Protein AF-A0A0K1EAF1-F1 (afdb_monomer)

Sequence (138 aa):
MVQLPGRILRGALLLLALSSTACNRSTPAGDDMDTARNWALQVSVRAEVVAELIFEENKLARVEYKSQDPALRDGFQTRLDSVMEEARREGLAIKFHLPDGNGEHGGLYGAQPRPGEPFFTQAMREHLGDGTFSIRVK

Foldseek 3Di:
DDDDDDDDDDDDDPDDPPPPPPPPPVPVPPPDQQPDQKWWKFKDFPPRTQWIFIGGLQAGPDIGGDDPDPVSNVVLVVQLVVVLVCLAPPAQWDWAQDQDPVRDRPIPGDDRHHRNDGCSVVSCQVRSDDPRMHMDID

Radius of gyration: 25.83 Å; Cα contacts (8 Å, |Δi|>4): 193; chains: 1; bounding box: 49×82×53 Å

Secondary structure (DSSP, 8-state):
-----------------------------S-STTT-SEEEEEEEETTEEEEEEEEETTEEEEEEE----HHHHHHHHHHHHHHHHHHHHT---EEEEEEPTTSSEEEEEEE-PPTTSTTHHHHHHHHH-SSSSEEEE-

Mean predicted aligned error: 14.3 Å

pLDDT: mean 74.72, std 22.01, range [34.34, 97.0]

Structure (mmCIF, N/CA/C/O backbone):
data_AF-A0A0K1EAF1-F1
#
_entry.id   AF-A0A0K1EAF1-F1
#
loop_
_atom_site.group_PDB
_atom_site.id
_atom_site.type_symbol
_atom_site.label_atom_id
_atom_site.label_alt_id
_atom_site.label_comp_id
_atom_site.label_asym_id
_atom_site.label_entity_id
_atom_site.label_seq_id
_atom_site.pdbx_PDB_ins_code
_atom_site.Cartn_x
_atom_site.Cartn_y
_atom_site.Cartn_z
_atom_site.occupancy
_atom_site.B_iso_or_equiv
_atom_site.auth_seq_id
_atom_site.auth_comp_id
_atom_site.auth_asym_id
_atom_site.auth_atom_id
_atom_site.pdbx_PDB_model_num
ATOM 1 N N . MET A 1 1 ? 24.578 -71.126 40.786 1.00 48.38 1 MET A N 1
ATOM 2 C CA . MET A 1 1 ? 26.001 -70.852 40.469 1.00 48.38 1 MET A CA 1
ATOM 3 C C . MET A 1 1 ? 26.303 -71.450 39.105 1.00 48.38 1 MET A C 1
ATOM 5 O O . MET A 1 1 ? 25.560 -72.339 38.721 1.00 48.38 1 MET A O 1
ATOM 9 N N . VAL A 1 2 ? 27.377 -70.997 38.445 1.00 36.94 2 VAL A N 1
ATOM 10 C CA . VAL A 1 2 ? 27.838 -71.329 37.073 1.00 36.94 2 VAL A CA 1
ATOM 11 C C . VAL A 1 2 ? 27.378 -70.260 36.054 1.00 36.94 2 VAL A C 1
ATOM 13 O O . VAL A 1 2 ? 26.237 -70.281 35.620 1.00 36.94 2 VAL A O 1
ATOM 16 N N . GLN A 1 3 ? 28.083 -69.134 35.861 1.00 37.56 3 GLN A N 1
ATOM 17 C CA . GLN A 1 3 ? 29.446 -68.911 35.326 1.00 37.56 3 GLN A CA 1
ATOM 18 C C . GLN A 1 3 ? 29.413 -68.698 33.798 1.00 37.56 3 GLN A C 1
ATOM 20 O O . GLN A 1 3 ? 29.300 -69.636 33.018 1.00 37.56 3 GLN A O 1
ATOM 25 N N . LEU A 1 4 ? 29.503 -67.421 33.402 1.00 49.09 4 LEU A N 1
ATOM 26 C CA . LEU A 1 4 ? 29.872 -66.968 32.055 1.00 49.09 4 LEU A CA 1
ATOM 27 C C . LEU A 1 4 ? 31.308 -67.417 31.741 1.00 49.09 4 LEU A C 1
ATOM 29 O O . LEU A 1 4 ? 32.157 -67.424 32.637 1.00 49.09 4 LEU A O 1
ATOM 33 N N . PRO A 1 5 ? 31.612 -67.694 30.465 1.00 52.34 5 PRO A N 1
ATOM 34 C CA . PRO A 1 5 ? 32.607 -66.845 29.816 1.00 52.34 5 PRO A CA 1
ATOM 35 C C . PRO A 1 5 ? 32.279 -66.544 28.349 1.00 52.34 5 PRO A C 1
ATOM 37 O O . PRO A 1 5 ? 31.766 -67.371 27.600 1.00 52.34 5 PRO A O 1
ATOM 40 N N . GLY A 1 6 ? 32.607 -65.318 27.946 1.00 44.53 6 GLY A N 1
ATOM 41 C CA . GLY A 1 6 ? 32.427 -64.838 26.585 1.00 44.53 6 GLY A CA 1
ATOM 42 C C . GLY A 1 6 ? 33.450 -65.372 25.586 1.00 44.53 6 GLY A C 1
ATOM 43 O O . GLY A 1 6 ? 34.479 -65.934 25.954 1.00 44.53 6 GLY A O 1
ATOM 44 N N . ARG A 1 7 ? 33.177 -65.090 24.307 1.00 42.75 7 ARG A N 1
ATOM 45 C CA . ARG A 1 7 ? 34.171 -64.718 23.290 1.00 42.75 7 ARG A CA 1
ATOM 46 C C . ARG A 1 7 ? 33.483 -64.246 22.002 1.00 42.75 7 ARG A C 1
ATOM 48 O O . ARG A 1 7 ? 32.899 -65.026 21.269 1.00 42.75 7 ARG A O 1
ATOM 55 N N . ILE A 1 8 ? 33.562 -62.933 21.792 1.00 53.00 8 ILE A N 1
ATOM 56 C CA . ILE A 1 8 ? 33.980 -62.228 20.570 1.00 53.00 8 ILE A CA 1
ATOM 57 C C . ILE A 1 8 ? 33.728 -62.966 19.239 1.00 53.00 8 ILE A C 1
ATOM 59 O O . ILE A 1 8 ? 34.497 -63.856 18.882 1.00 53.00 8 ILE A O 1
ATOM 63 N N . LEU A 1 9 ? 32.812 -62.445 18.412 1.00 43.09 9 LEU A N 1
ATOM 64 C CA . LEU A 1 9 ? 33.039 -62.413 16.967 1.00 43.09 9 LEU A CA 1
ATOM 65 C C . LEU A 1 9 ? 32.482 -61.134 16.324 1.00 43.09 9 LEU A C 1
ATOM 67 O O . LEU A 1 9 ? 31.317 -60.776 16.451 1.00 43.09 9 LEU A O 1
ATOM 71 N N . ARG A 1 10 ? 33.420 -60.465 15.657 1.00 46.03 10 ARG A N 1
ATOM 72 C CA . ARG A 1 10 ? 33.337 -59.340 14.729 1.00 46.03 10 ARG A CA 1
ATOM 73 C C . ARG A 1 10 ? 32.071 -59.315 13.866 1.00 46.03 10 ARG A C 1
ATOM 75 O O . ARG A 1 10 ? 31.781 -60.271 13.159 1.00 46.03 10 ARG A O 1
ATOM 82 N N . GLY A 1 11 ? 31.456 -58.141 13.795 1.00 43.09 11 GLY A N 1
ATOM 83 C CA . GLY A 1 11 ? 30.541 -57.755 12.729 1.00 43.09 11 GLY A CA 1
ATOM 84 C C . GLY A 1 11 ? 30.550 -56.240 12.621 1.00 43.09 11 GLY A C 1
ATOM 85 O O . GLY A 1 11 ? 29.789 -55.564 13.301 1.00 43.09 11 GLY A O 1
ATOM 86 N N . ALA A 1 12 ? 31.484 -55.707 11.836 1.00 51.44 12 ALA A N 1
ATOM 87 C CA . ALA A 1 12 ? 31.503 -54.298 11.486 1.00 51.44 12 ALA A CA 1
ATOM 88 C C . ALA A 1 12 ? 30.286 -54.016 10.596 1.00 51.44 12 ALA A C 1
ATOM 90 O O . ALA A 1 12 ? 30.278 -54.405 9.430 1.00 51.44 12 ALA A O 1
ATOM 91 N N . LEU A 1 13 ? 29.260 -53.368 11.148 1.00 44.50 13 LEU A N 1
ATOM 92 C CA . LEU A 1 13 ? 28.199 -52.764 10.351 1.00 44.50 13 LEU A CA 1
ATOM 93 C C . LEU A 1 13 ? 28.510 -51.272 10.217 1.00 44.50 13 LEU A C 1
ATOM 95 O O . LEU A 1 13 ? 28.340 -50.493 11.154 1.00 44.50 13 LEU A O 1
ATOM 99 N N . LEU A 1 14 ? 29.013 -50.902 9.040 1.00 48.03 14 LEU A N 1
ATOM 100 C CA . LEU A 1 14 ? 29.027 -49.533 8.538 1.00 48.03 14 LEU A CA 1
ATOM 101 C C . LEU A 1 14 ? 27.576 -49.040 8.461 1.00 48.03 14 LEU A C 1
ATOM 103 O O . LEU A 1 14 ? 26.863 -49.336 7.504 1.00 48.03 14 LEU A O 1
ATOM 107 N N . LEU A 1 15 ? 27.128 -48.307 9.478 1.00 47.09 15 LEU A N 1
ATOM 108 C CA . LEU A 1 15 ? 25.909 -47.515 9.380 1.00 47.09 15 LEU A CA 1
ATOM 109 C C . LEU A 1 15 ? 26.241 -46.256 8.586 1.00 47.09 15 LEU A C 1
ATOM 111 O O . LEU A 1 15 ? 27.028 -45.414 9.018 1.00 47.09 15 LEU A O 1
ATOM 115 N N . LEU A 1 16 ? 25.667 -46.209 7.384 1.00 46.66 16 LEU A N 1
ATOM 116 C CA . LEU A 1 16 ? 25.693 -45.079 6.475 1.00 46.66 16 LEU A CA 1
ATOM 117 C C . LEU A 1 16 ? 25.432 -43.780 7.240 1.00 46.66 16 LEU A C 1
ATOM 119 O O . LEU A 1 16 ? 24.419 -43.641 7.927 1.00 46.66 16 LEU A O 1
ATOM 123 N N . ALA A 1 17 ? 26.334 -42.818 7.056 1.00 44.84 17 ALA A N 1
ATOM 124 C CA . ALA A 1 17 ? 26.054 -41.425 7.328 1.00 44.84 17 ALA A CA 1
ATOM 125 C C . ALA A 1 17 ? 24.838 -41.022 6.482 1.00 44.84 17 ALA A C 1
ATOM 127 O O . ALA A 1 17 ? 24.938 -40.816 5.272 1.00 44.84 17 ALA A O 1
ATOM 128 N N . LEU A 1 18 ? 23.675 -40.947 7.127 1.00 43.59 18 LEU A N 1
ATOM 129 C CA . LEU A 1 18 ? 22.559 -40.148 6.651 1.00 43.59 18 LEU A CA 1
ATOM 130 C C . LEU A 1 18 ? 23.045 -38.702 6.673 1.00 43.59 18 LEU A C 1
ATOM 132 O O . LEU A 1 18 ? 22.961 -38.010 7.686 1.00 43.59 18 LEU A O 1
ATOM 136 N N . SER A 1 19 ? 23.602 -38.266 5.547 1.00 42.75 19 SER A N 1
ATOM 137 C CA . SER A 1 19 ? 23.745 -36.860 5.203 1.00 42.75 19 SER A CA 1
ATOM 138 C C . SER A 1 19 ? 22.337 -36.297 5.059 1.00 42.75 19 SER A C 1
ATOM 140 O O . SER A 1 19 ? 21.828 -36.113 3.956 1.00 42.75 19 SER A O 1
ATOM 142 N N . SER A 1 20 ? 21.678 -36.064 6.191 1.00 40.69 20 SER A N 1
ATOM 143 C CA . SER A 1 20 ? 20.506 -35.217 6.273 1.00 40.69 20 SER A CA 1
ATOM 144 C C . SER A 1 20 ? 20.982 -33.807 5.961 1.00 40.69 20 SER A C 1
ATOM 146 O O . SER A 1 20 ? 21.157 -32.976 6.848 1.00 40.69 20 SER A O 1
ATOM 148 N N . THR A 1 21 ? 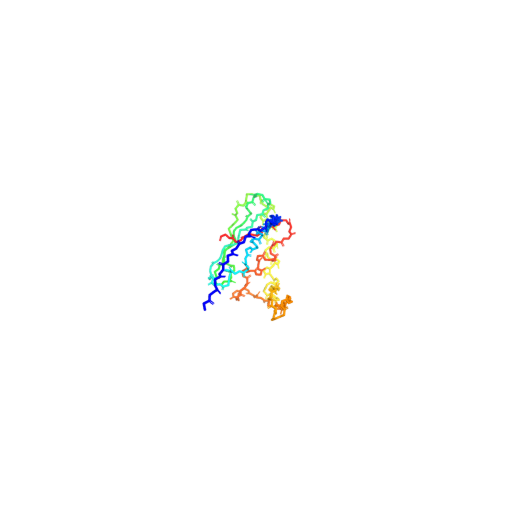21.171 -33.508 4.677 1.00 43.94 21 THR A N 1
ATOM 149 C CA . THR A 1 21 ? 20.984 -32.154 4.170 1.00 43.94 21 THR A CA 1
ATOM 150 C C . THR A 1 21 ? 19.486 -31.890 4.244 1.00 43.94 21 THR A C 1
ATOM 152 O O . THR A 1 21 ? 18.787 -31.769 3.243 1.00 43.94 21 THR A O 1
ATOM 155 N N . ALA A 1 22 ? 18.973 -31.837 5.474 1.00 40.53 22 ALA A N 1
ATOM 156 C CA . ALA A 1 22 ? 17.821 -31.033 5.763 1.00 40.53 22 ALA A CA 1
ATOM 157 C C . ALA A 1 22 ? 18.286 -29.626 5.403 1.00 40.53 22 ALA A C 1
ATOM 159 O O . ALA A 1 22 ? 18.995 -28.966 6.164 1.00 40.53 22 ALA A O 1
ATOM 160 N N . CYS A 1 23 ? 17.952 -29.195 4.187 1.00 34.97 23 CYS A N 1
ATOM 161 C CA . CYS A 1 23 ? 17.693 -27.795 3.952 1.00 34.97 23 CYS A CA 1
ATOM 162 C C . CYS A 1 23 ? 16.683 -27.417 5.026 1.00 34.97 23 CYS A C 1
ATOM 164 O O . CYS A 1 23 ? 15.480 -27.605 4.858 1.00 34.97 23 CYS A O 1
ATOM 166 N N . ASN A 1 24 ? 17.198 -26.930 6.152 1.00 39.75 24 ASN A N 1
ATOM 167 C CA . ASN A 1 24 ? 16.458 -26.147 7.105 1.00 39.75 24 ASN A CA 1
ATOM 168 C C . ASN A 1 24 ? 16.127 -24.856 6.358 1.00 39.75 24 ASN A C 1
ATOM 170 O O . ASN A 1 24 ? 16.739 -23.808 6.549 1.00 39.75 24 ASN A O 1
ATOM 174 N N . ARG A 1 25 ? 15.199 -24.964 5.403 1.00 40.59 25 ARG A N 1
ATOM 175 C CA . ARG A 1 25 ? 14.370 -23.857 4.989 1.00 40.59 25 ARG A CA 1
ATOM 176 C C . ARG A 1 25 ? 13.514 -23.628 6.220 1.00 40.59 25 ARG A C 1
ATOM 178 O O . ARG A 1 25 ? 12.405 -24.141 6.324 1.00 40.59 25 ARG A O 1
ATOM 185 N N . SER A 1 26 ? 14.097 -22.909 7.175 1.00 34.34 26 SER A N 1
ATOM 186 C CA . SER A 1 26 ? 13.360 -22.105 8.124 1.00 34.34 26 SER A CA 1
ATOM 187 C C . SER A 1 26 ? 12.526 -21.177 7.258 1.00 34.34 26 SER A C 1
ATOM 189 O O . SER A 1 26 ? 12.961 -20.100 6.864 1.00 34.34 26 SER A O 1
ATOM 191 N N . THR A 1 27 ? 11.371 -21.668 6.826 1.00 41.88 27 THR A N 1
ATOM 192 C CA . THR A 1 27 ? 10.273 -20.818 6.415 1.00 41.88 27 THR A CA 1
ATOM 193 C C . THR A 1 27 ? 10.036 -19.975 7.658 1.0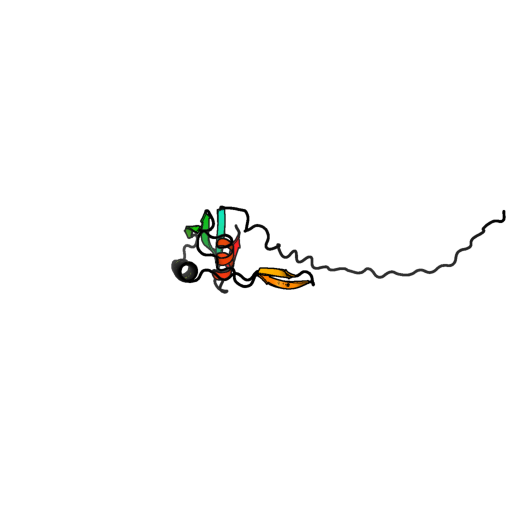0 41.88 27 THR A C 1
ATOM 195 O O . THR A 1 27 ? 9.742 -20.572 8.697 1.00 41.88 27 THR A O 1
ATOM 198 N N . PRO A 1 28 ? 10.284 -18.654 7.646 1.00 39.12 28 PRO A N 1
ATOM 199 C CA . PRO A 1 28 ? 9.866 -17.851 8.776 1.00 39.12 28 PRO A CA 1
ATOM 200 C C . PRO A 1 28 ? 8.366 -18.095 8.902 1.00 39.12 28 PRO A C 1
ATOM 202 O O . PRO A 1 28 ? 7.607 -17.866 7.956 1.00 39.12 28 PRO A O 1
ATOM 205 N N . ALA A 1 29 ? 8.006 -18.722 10.020 1.00 39.97 29 ALA A N 1
ATOM 206 C CA . ALA A 1 29 ? 6.641 -18.986 10.401 1.00 39.97 29 ALA A CA 1
ATOM 207 C C . ALA A 1 29 ? 5.860 -17.680 10.260 1.00 39.97 29 ALA A C 1
ATOM 209 O O . ALA A 1 29 ? 6.376 -16.599 10.553 1.00 39.97 29 ALA A O 1
ATOM 210 N N . GLY A 1 30 ? 4.634 -17.784 9.758 1.00 45.38 30 GLY A N 1
ATOM 211 C CA . GLY A 1 30 ? 3.680 -16.684 9.694 1.00 45.38 30 GLY A CA 1
ATOM 212 C C . GLY A 1 30 ? 3.159 -16.300 11.078 1.00 45.38 30 GLY A C 1
ATOM 213 O O . GLY A 1 30 ? 1.959 -16.149 11.243 1.00 45.38 30 GLY A O 1
ATOM 214 N N . ASP A 1 31 ? 4.056 -16.149 12.044 1.00 47.84 31 ASP A N 1
ATOM 215 C CA . ASP A 1 31 ? 3.797 -15.828 13.437 1.00 47.84 31 ASP A CA 1
ATOM 216 C C . ASP A 1 31 ? 4.672 -14.631 13.778 1.00 47.84 31 ASP A C 1
ATOM 218 O O . ASP A 1 31 ? 5.859 -14.790 14.023 1.00 47.84 31 ASP A O 1
ATOM 222 N N . ASP A 1 32 ? 4.100 -13.434 13.671 1.00 51.91 32 ASP A N 1
ATOM 223 C CA . ASP A 1 32 ? 4.484 -12.267 14.483 1.00 51.91 32 ASP A CA 1
ATOM 224 C C . ASP A 1 32 ? 3.667 -11.030 14.088 1.00 51.91 32 ASP A C 1
ATOM 226 O O . ASP A 1 32 ? 3.627 -10.074 14.849 1.00 51.91 32 ASP A O 1
ATOM 230 N N . MET A 1 33 ? 2.956 -11.033 12.947 1.00 56.03 33 MET A N 1
ATOM 231 C CA . MET A 1 33 ? 2.148 -9.877 12.516 1.00 56.03 33 MET A CA 1
ATOM 232 C C . MET A 1 33 ? 0.866 -9.624 13.327 1.00 56.03 33 MET A C 1
ATOM 234 O O . MET A 1 33 ? 0.290 -8.542 13.230 1.00 56.03 33 MET A O 1
ATOM 238 N N . ASP A 1 34 ? 0.422 -10.602 14.116 1.00 53.34 34 ASP A N 1
ATOM 239 C CA . ASP A 1 34 ? -0.906 -10.611 14.746 1.00 53.34 34 ASP A CA 1
ATOM 240 C C . ASP A 1 34 ? -0.966 -9.800 16.061 1.00 53.34 34 ASP A C 1
ATOM 242 O O . ASP A 1 34 ? -1.999 -9.247 16.434 1.00 53.34 34 ASP A O 1
ATOM 246 N N . THR A 1 35 ? 0.163 -9.646 16.763 1.00 53.44 35 THR A N 1
ATOM 247 C CA . THR A 1 35 ? 0.191 -9.079 18.127 1.00 53.44 35 THR A CA 1
ATOM 248 C C . THR A 1 35 ? 0.691 -7.642 18.230 1.00 53.44 35 THR A C 1
ATOM 250 O O . THR A 1 35 ? 0.346 -6.956 19.199 1.00 53.44 35 THR A O 1
ATOM 253 N N . ALA A 1 36 ? 1.484 -7.140 17.278 1.00 58.81 36 ALA A N 1
ATOM 254 C CA . ALA A 1 36 ? 1.941 -5.752 17.348 1.00 58.81 36 ALA A CA 1
ATOM 255 C C . ALA A 1 36 ? 0.875 -4.801 16.785 1.00 58.81 36 ALA A C 1
ATOM 257 O O . ALA A 1 36 ? 0.286 -5.036 15.735 1.00 58.81 36 ALA A O 1
ATOM 258 N N . ARG A 1 37 ? 0.618 -3.693 17.485 1.00 68.56 37 ARG A N 1
ATOM 259 C CA . ARG A 1 37 ? -0.333 -2.670 17.014 1.00 68.56 37 ARG A CA 1
ATOM 260 C C . ARG A 1 37 ? 0.250 -1.793 15.911 1.00 68.56 37 ARG A C 1
ATOM 262 O O . ARG A 1 37 ? -0.513 -1.201 15.161 1.00 68.56 37 ARG A O 1
ATOM 269 N N . ASN A 1 38 ? 1.576 -1.718 15.816 1.00 83.12 38 ASN A N 1
ATOM 270 C CA . ASN A 1 38 ? 2.274 -0.820 14.908 1.00 83.12 38 ASN A CA 1
ATOM 271 C C . ASN A 1 38 ? 3.246 -1.613 14.039 1.00 83.12 38 ASN A C 1
ATOM 273 O O . ASN A 1 38 ? 4.053 -2.378 14.565 1.00 83.12 38 ASN A O 1
ATOM 277 N N . TRP A 1 39 ? 3.178 -1.394 12.730 1.00 84.25 39 TRP A N 1
ATOM 278 C CA . TRP A 1 39 ? 3.974 -2.110 11.734 1.00 84.25 39 TRP A CA 1
ATOM 279 C C . TRP A 1 39 ? 4.500 -1.158 10.678 1.00 84.25 39 TRP A C 1
ATOM 281 O O . TRP A 1 39 ? 3.856 -0.163 10.352 1.00 84.25 39 TRP A O 1
ATOM 291 N N . ALA A 1 40 ? 5.636 -1.502 10.083 1.00 92.06 40 ALA A N 1
ATOM 292 C CA . ALA A 1 40 ? 6.100 -0.859 8.867 1.00 92.06 40 ALA A CA 1
ATOM 293 C C . ALA A 1 40 ? 6.295 -1.901 7.761 1.00 92.06 40 ALA A C 1
ATOM 295 O O . ALA A 1 40 ? 6.934 -2.935 7.962 1.00 92.06 40 ALA A O 1
ATOM 296 N N . LEU A 1 41 ? 5.746 -1.617 6.582 1.00 93.56 41 LEU A N 1
ATOM 297 C CA . LEU A 1 41 ? 6.006 -2.372 5.363 1.00 93.56 41 LEU A CA 1
ATOM 298 C C . LEU A 1 41 ? 6.915 -1.545 4.466 1.00 93.56 41 LEU A C 1
ATOM 300 O O . LEU A 1 41 ? 6.587 -0.419 4.098 1.00 93.56 41 LEU A O 1
ATOM 304 N N . GLN A 1 42 ? 8.057 -2.107 4.099 1.00 96.19 42 GLN A N 1
ATOM 305 C CA . GLN A 1 42 ? 8.933 -1.507 3.111 1.00 96.19 42 GLN A CA 1
ATOM 306 C C . GLN A 1 42 ? 8.605 -2.054 1.725 1.00 96.19 42 GLN A C 1
ATOM 308 O O . GLN A 1 42 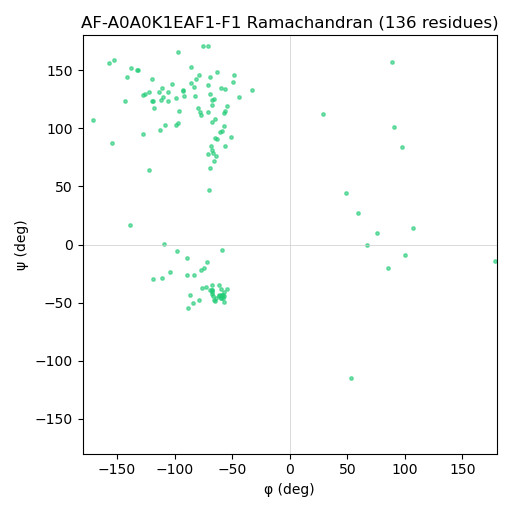? 8.500 -3.267 1.533 1.00 96.19 42 GLN A O 1
ATOM 313 N N . VAL A 1 43 ? 8.492 -1.138 0.771 1.00 95.88 43 VAL A N 1
ATOM 314 C CA . VAL A 1 43 ? 8.219 -1.409 -0.637 1.00 95.88 43 VAL A CA 1
ATOM 315 C C . VAL A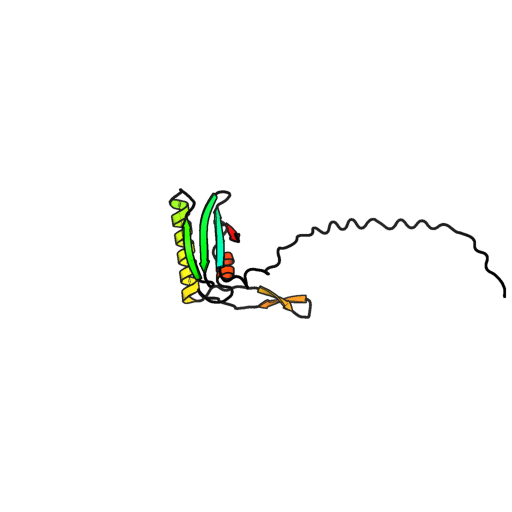 1 43 ? 9.464 -1.113 -1.437 1.00 95.88 43 VAL A C 1
ATOM 317 O O . VAL A 1 43 ? 9.999 -0.004 -1.376 1.00 95.88 43 VAL A O 1
ATOM 320 N N . SER A 1 44 ? 9.887 -2.087 -2.226 1.00 95.62 44 SER A N 1
ATOM 321 C CA . SER A 1 44 ? 11.076 -1.973 -3.055 1.00 95.62 44 SER A CA 1
ATOM 322 C C . SER A 1 44 ? 10.805 -2.426 -4.482 1.00 95.62 44 SER A C 1
ATOM 324 O O . SER A 1 44 ? 10.005 -3.329 -4.718 1.00 95.62 44 SER A O 1
ATOM 326 N N . VAL A 1 45 ? 11.524 -1.840 -5.434 1.00 94.75 45 VAL A N 1
ATOM 327 C CA . VAL A 1 45 ? 11.645 -2.335 -6.808 1.00 94.75 45 VAL A CA 1
ATOM 328 C C . VAL A 1 45 ? 13.114 -2.665 -7.023 1.00 94.75 45 VAL A C 1
ATOM 330 O O . VAL A 1 45 ? 13.981 -1.796 -6.938 1.00 94.75 45 VAL A O 1
ATOM 333 N N . ARG A 1 46 ? 13.421 -3.942 -7.275 1.00 89.44 46 ARG A N 1
ATOM 334 C CA . ARG A 1 46 ? 14.806 -4.446 -7.297 1.00 89.44 46 ARG A CA 1
ATOM 335 C C . ARG A 1 46 ? 15.537 -4.083 -5.988 1.00 89.44 46 ARG A C 1
ATOM 337 O O . ARG A 1 46 ? 15.159 -4.581 -4.934 1.00 89.44 46 ARG A O 1
ATOM 344 N N . ALA A 1 47 ? 16.571 -3.242 -6.049 1.00 88.62 47 ALA A N 1
ATOM 345 C CA . ALA A 1 47 ? 17.344 -2.790 -4.890 1.00 88.62 47 ALA A CA 1
ATOM 346 C C . ALA A 1 47 ? 16.917 -1.404 -4.366 1.00 88.62 47 ALA A C 1
ATOM 348 O O . ALA A 1 47 ? 17.433 -0.957 -3.343 1.00 88.62 47 ALA A O 1
ATOM 349 N N . GLU A 1 48 ? 16.000 -0.717 -5.051 1.00 92.38 48 GLU A N 1
ATOM 350 C CA . GLU A 1 48 ? 15.559 0.626 -4.683 1.00 92.38 48 GLU A CA 1
ATOM 351 C C . GLU A 1 48 ? 14.342 0.561 -3.762 1.00 92.38 48 GLU A C 1
ATOM 353 O O . GLU A 1 48 ? 13.347 -0.090 -4.079 1.00 92.38 48 GLU A O 1
ATOM 358 N N . VAL A 1 49 ? 14.414 1.253 -2.623 1.00 95.69 49 VAL A N 1
ATOM 359 C CA . VAL A 1 49 ? 13.265 1.427 -1.730 1.00 95.69 49 VAL A CA 1
ATOM 360 C C . VAL A 1 49 ? 12.385 2.534 -2.295 1.00 95.69 49 VAL A C 1
ATOM 362 O O . VAL A 1 49 ? 12.802 3.687 -2.382 1.00 95.69 49 VAL A O 1
ATOM 365 N N . VAL A 1 50 ? 11.155 2.183 -2.653 1.00 96.31 50 VAL A N 1
ATOM 366 C CA . VAL A 1 50 ? 10.179 3.117 -3.218 1.00 96.31 50 VAL A CA 1
ATOM 367 C C . VAL A 1 50 ? 9.453 3.865 -2.113 1.00 96.31 50 VAL A C 1
ATOM 369 O O . VAL A 1 50 ? 9.408 5.098 -2.132 1.00 96.31 50 VAL A O 1
ATOM 372 N N . ALA A 1 51 ? 8.929 3.136 -1.130 1.00 96.88 51 ALA A N 1
ATOM 373 C CA . ALA A 1 51 ? 8.148 3.700 -0.040 1.00 96.88 51 ALA A CA 1
ATOM 374 C C . ALA A 1 51 ? 8.241 2.853 1.233 1.00 96.88 51 ALA A C 1
ATOM 376 O O . ALA A 1 51 ? 8.541 1.659 1.196 1.00 96.88 51 ALA A O 1
ATOM 377 N N . GLU A 1 52 ? 7.940 3.474 2.366 1.00 97.00 52 GLU A N 1
ATOM 378 C CA . GLU A 1 52 ? 7.666 2.797 3.629 1.00 97.00 52 GLU A CA 1
ATOM 379 C C . GLU A 1 52 ? 6.239 3.129 4.067 1.00 97.00 52 GLU A C 1
ATOM 381 O O . GLU A 1 52 ? 5.874 4.297 4.192 1.00 97.00 52 GLU A O 1
ATOM 386 N N . LEU A 1 53 ? 5.418 2.106 4.273 1.00 96.12 53 LEU A N 1
ATOM 387 C CA . LEU A 1 53 ? 4.045 2.236 4.740 1.00 96.12 53 LEU A CA 1
ATOM 388 C C . LEU A 1 53 ? 4.038 1.960 6.226 1.00 96.12 53 LEU A C 1
ATOM 390 O O . LEU A 1 53 ? 4.511 0.914 6.664 1.00 96.12 53 LEU A O 1
ATOM 394 N N . ILE A 1 54 ? 3.488 2.887 6.989 1.00 95.12 54 ILE A N 1
ATOM 395 C CA . ILE A 1 54 ? 3.465 2.820 8.440 1.00 95.12 54 ILE A CA 1
ATOM 396 C C . ILE A 1 54 ? 2.022 2.618 8.857 1.00 95.12 54 ILE A C 1
ATOM 398 O O . ILE A 1 54 ? 1.138 3.394 8.485 1.00 95.12 54 ILE A O 1
ATOM 402 N N . PHE A 1 55 ? 1.806 1.553 9.612 1.00 92.94 55 PHE A N 1
ATOM 403 C CA . PHE A 1 55 ? 0.513 1.123 10.092 1.00 92.94 55 PHE A CA 1
ATOM 404 C C . PHE A 1 55 ? 0.430 1.326 11.596 1.00 92.94 55 PHE A C 1
ATOM 406 O O . PHE A 1 55 ? 1.348 0.954 12.327 1.00 92.94 55 PHE A O 1
ATOM 413 N N . GLU A 1 56 ? -0.694 1.874 12.037 1.00 92.50 56 GLU A N 1
ATOM 414 C CA . GLU A 1 56 ? -1.057 2.032 13.442 1.00 92.50 56 GLU A CA 1
ATOM 415 C C . GLU A 1 56 ? -2.440 1.423 13.639 1.00 92.50 56 GLU A C 1
ATOM 417 O O . GLU A 1 56 ? -3.362 1.692 12.868 1.00 92.50 56 GLU A O 1
ATOM 422 N N . GLU A 1 57 ? -2.569 0.544 14.628 1.00 89.94 57 GLU A N 1
ATOM 423 C CA . GLU A 1 57 ? -3.793 -0.211 14.918 1.00 89.94 57 GLU A CA 1
ATOM 424 C C . GLU A 1 57 ? -4.392 -0.871 13.667 1.00 89.94 57 GLU A C 1
ATOM 426 O O . GLU A 1 57 ? -5.595 -0.803 13.421 1.00 89.94 57 GLU A O 1
ATOM 431 N N . ASN A 1 58 ? -3.536 -1.484 12.841 1.00 89.19 58 ASN A N 1
ATOM 432 C CA . ASN A 1 58 ? -3.927 -2.117 11.579 1.00 89.19 58 ASN A CA 1
ATOM 433 C C . ASN A 1 58 ? -4.593 -1.165 10.569 1.00 89.19 58 ASN A C 1
ATOM 435 O O . ASN A 1 58 ? -5.371 -1.597 9.723 1.00 89.19 58 ASN A O 1
ATOM 439 N N . LYS A 1 59 ? -4.295 0.135 10.618 1.00 91.38 59 LYS A N 1
ATOM 440 C CA . LYS A 1 59 ? -4.688 1.125 9.604 1.00 91.38 59 LYS A CA 1
ATOM 441 C C . LYS A 1 59 ? -3.447 1.754 9.013 1.00 91.38 59 LYS A C 1
ATOM 443 O O . LYS A 1 59 ? -2.490 2.017 9.732 1.00 91.38 59 LYS A O 1
ATOM 448 N N . LEU A 1 60 ? -3.472 2.028 7.712 1.00 93.62 60 LEU A N 1
ATOM 449 C CA . LEU A 1 60 ? -2.411 2.801 7.079 1.00 93.62 60 LEU A CA 1
ATOM 450 C C . LEU A 1 60 ? -2.430 4.227 7.647 1.00 93.62 60 LEU A C 1
ATOM 452 O O . LEU A 1 60 ? -3.345 4.995 7.357 1.00 93.62 60 LEU A O 1
ATOM 456 N N . ALA A 1 61 ? -1.437 4.556 8.469 1.00 94.00 61 ALA A N 1
ATOM 457 C CA . ALA A 1 61 ? -1.320 5.852 9.127 1.00 94.00 61 ALA A CA 1
ATOM 458 C C . ALA A 1 61 ? -0.590 6.861 8.235 1.00 94.00 61 ALA A C 1
ATOM 460 O O . ALA A 1 61 ? -1.006 8.012 8.116 1.00 94.00 61 ALA A O 1
ATOM 461 N N . ARG A 1 62 ? 0.499 6.431 7.586 1.00 95.19 62 ARG A N 1
ATOM 462 C CA . ARG A 1 62 ? 1.281 7.278 6.675 1.00 95.19 62 ARG A CA 1
ATOM 463 C C . ARG A 1 62 ? 2.078 6.465 5.661 1.00 95.19 62 ARG A C 1
ATOM 465 O O . ARG A 1 62 ? 2.430 5.313 5.908 1.00 95.19 62 ARG A O 1
ATOM 472 N N . VAL A 1 63 ? 2.399 7.109 4.542 1.00 96.81 63 VAL A N 1
ATOM 473 C CA . VAL A 1 63 ? 3.276 6.587 3.489 1.00 96.81 63 VAL A CA 1
ATOM 474 C C . VAL A 1 63 ? 4.467 7.526 3.356 1.00 96.81 63 VAL A C 1
ATOM 476 O O . VAL A 1 63 ? 4.299 8.723 3.132 1.00 96.81 63 VAL A O 1
ATOM 479 N N . GLU A 1 64 ? 5.674 6.995 3.500 1.00 97.00 64 GLU A N 1
ATOM 480 C CA . GLU A 1 64 ? 6.917 7.737 3.326 1.00 97.00 64 GLU A CA 1
ATOM 481 C C . GLU A 1 64 ? 7.610 7.305 2.035 1.00 97.00 64 GLU A C 1
ATOM 483 O O . GLU A 1 64 ? 8.267 6.266 1.989 1.00 97.00 64 GLU A O 1
ATOM 488 N N . TYR A 1 65 ? 7.505 8.120 0.989 1.00 96.44 65 TYR A N 1
ATOM 489 C CA . TYR A 1 65 ? 8.228 7.891 -0.259 1.00 96.44 65 TYR A CA 1
ATOM 490 C C . TYR A 1 65 ? 9.733 8.115 -0.084 1.00 96.44 65 TYR A C 1
ATOM 492 O O . TYR A 1 65 ? 10.163 9.146 0.436 1.00 96.44 65 TYR A O 1
ATOM 500 N N . LYS A 1 66 ? 10.532 7.140 -0.523 1.00 96.31 66 LYS A N 1
ATOM 501 C CA . LYS A 1 66 ? 12.002 7.154 -0.449 1.00 96.31 66 LYS A CA 1
ATOM 502 C C . LYS A 1 66 ? 12.657 7.279 -1.827 1.00 96.31 66 LYS A C 1
ATOM 504 O O . LYS A 1 66 ? 13.741 7.848 -1.918 1.00 96.31 66 LYS A O 1
ATOM 509 N N . SER A 1 67 ? 12.000 6.793 -2.882 1.00 94.56 67 SER A N 1
ATOM 510 C CA . SER A 1 67 ? 12.495 6.922 -4.257 1.00 94.56 67 SER A CA 1
ATOM 511 C C . SER A 1 67 ? 12.443 8.375 -4.742 1.00 94.56 67 SER A C 1
ATOM 513 O O . SER A 1 67 ? 11.524 9.130 -4.410 1.00 94.56 67 SER A O 1
ATOM 515 N N . GLN A 1 68 ? 13.437 8.765 -5.543 1.00 94.44 68 GLN A N 1
ATOM 516 C CA . GLN A 1 68 ? 13.457 10.054 -6.244 1.00 94.44 68 GLN A CA 1
ATOM 517 C C . GLN A 1 68 ? 12.796 9.976 -7.627 1.00 94.44 68 GLN A C 1
ATOM 519 O O . GLN A 1 68 ? 12.528 11.018 -8.224 1.00 94.44 68 GLN A O 1
ATOM 524 N N . ASP A 1 69 ? 12.515 8.771 -8.127 1.00 95.25 69 ASP A N 1
ATOM 525 C CA . ASP A 1 69 ? 11.882 8.562 -9.424 1.00 95.25 69 ASP A CA 1
ATOM 526 C C . ASP A 1 69 ? 10.366 8.832 -9.319 1.00 95.25 69 ASP A C 1
ATOM 528 O O . ASP A 1 69 ? 9.649 8.101 -8.623 1.00 95.25 69 ASP A O 1
ATOM 532 N N . PRO A 1 70 ? 9.837 9.878 -9.984 1.00 94.25 70 PRO A N 1
ATOM 533 C CA . PRO A 1 70 ? 8.407 10.163 -9.963 1.00 94.25 70 PRO A CA 1
ATOM 534 C C . PRO A 1 70 ? 7.575 9.023 -10.560 1.00 94.25 70 PRO A C 1
ATOM 536 O O . PRO A 1 70 ? 6.519 8.725 -10.017 1.00 94.25 70 PRO A O 1
ATOM 539 N N . ALA A 1 71 ? 8.063 8.324 -11.589 1.00 94.12 71 ALA A N 1
ATOM 540 C CA . ALA A 1 71 ? 7.311 7.245 -12.222 1.00 94.12 71 ALA A CA 1
ATOM 541 C C . ALA A 1 71 ? 7.133 6.043 -11.282 1.00 94.12 71 ALA A C 1
ATOM 543 O O . ALA A 1 71 ? 6.053 5.454 -11.232 1.00 94.12 71 ALA A O 1
ATOM 544 N N . LEU A 1 72 ? 8.161 5.702 -10.493 1.00 94.06 72 LEU A N 1
ATOM 545 C CA . LEU A 1 72 ? 8.056 4.637 -9.488 1.00 94.06 72 LEU A CA 1
ATOM 546 C C . LEU A 1 72 ? 7.105 5.015 -8.352 1.00 94.06 72 LEU A C 1
ATOM 548 O O . LEU A 1 72 ? 6.326 4.171 -7.904 1.00 94.06 72 LEU A O 1
ATOM 552 N N . ARG A 1 73 ? 7.147 6.271 -7.894 1.00 95.50 73 ARG A N 1
ATOM 553 C CA . ARG A 1 73 ? 6.235 6.759 -6.849 1.00 95.50 73 ARG A CA 1
ATOM 554 C C . ARG A 1 73 ? 4.789 6.759 -7.321 1.00 95.50 73 ARG A C 1
ATOM 556 O O . ARG A 1 73 ? 3.945 6.217 -6.619 1.00 95.50 73 ARG A O 1
ATOM 563 N N . ASP A 1 74 ? 4.519 7.300 -8.504 1.00 95.56 74 ASP A N 1
ATOM 564 C CA . ASP A 1 74 ? 3.165 7.398 -9.056 1.00 95.56 74 ASP A CA 1
ATOM 565 C C . ASP A 1 74 ? 2.598 6.009 -9.387 1.00 95.56 74 ASP A C 1
ATOM 567 O O . ASP A 1 74 ? 1.433 5.713 -9.103 1.00 95.56 74 ASP A O 1
ATOM 571 N N . GLY A 1 75 ? 3.443 5.119 -9.921 1.00 95.00 75 GLY A N 1
ATOM 572 C CA . GLY A 1 75 ? 3.088 3.721 -10.157 1.00 95.00 75 GLY A CA 1
ATOM 573 C C . GLY A 1 75 ? 2.744 2.988 -8.861 1.00 95.00 75 GLY A C 1
ATOM 574 O O . GLY A 1 75 ? 1.721 2.303 -8.792 1.00 95.00 75 GLY A O 1
ATOM 575 N N . PHE A 1 76 ? 3.545 3.179 -7.807 1.00 96.00 76 PHE A N 1
ATOM 576 C CA . PHE A 1 76 ? 3.250 2.588 -6.505 1.00 96.00 76 PHE A CA 1
ATOM 577 C C . PHE A 1 76 ? 2.003 3.197 -5.855 1.00 96.00 76 PHE A C 1
ATOM 579 O O . PHE A 1 76 ? 1.176 2.456 -5.332 1.00 96.00 76 PHE A O 1
ATOM 586 N N . GLN A 1 77 ? 1.830 4.520 -5.920 1.00 96.31 77 GLN A N 1
ATOM 587 C CA . GLN A 1 77 ? 0.653 5.213 -5.390 1.00 96.31 77 GLN A CA 1
ATOM 588 C C . GLN A 1 77 ? -0.627 4.682 -6.043 1.00 96.31 77 GLN A C 1
ATOM 590 O O . GLN A 1 77 ? -1.561 4.317 -5.339 1.00 96.31 77 GLN A O 1
ATOM 595 N N . THR A 1 78 ? -0.634 4.530 -7.370 1.00 96.00 78 THR A N 1
ATOM 596 C CA . THR A 1 78 ? -1.776 3.965 -8.111 1.00 96.00 78 THR A CA 1
ATOM 597 C C . THR A 1 78 ? -2.109 2.550 -7.636 1.00 96.00 78 THR A C 1
ATOM 599 O O . THR A 1 78 ? -3.276 2.208 -7.431 1.00 96.00 78 THR A O 1
ATOM 602 N N . ARG A 1 79 ? -1.083 1.714 -7.421 1.00 94.75 79 ARG A N 1
ATOM 603 C CA . ARG A 1 79 ? -1.267 0.358 -6.886 1.00 94.75 79 ARG A CA 1
ATOM 604 C C . ARG A 1 79 ? -1.833 0.392 -5.470 1.00 94.75 79 ARG A C 1
ATOM 606 O O . ARG A 1 79 ? -2.768 -0.350 -5.172 1.00 94.75 79 ARG A O 1
ATOM 613 N N . LEU A 1 80 ? -1.274 1.240 -4.614 1.00 96.31 80 LEU A N 1
ATOM 614 C CA . LEU A 1 80 ? -1.715 1.405 -3.239 1.00 96.31 80 LEU A CA 1
ATOM 615 C C . LEU A 1 80 ? -3.174 1.859 -3.174 1.00 96.31 80 LEU A C 1
ATOM 617 O O . LEU A 1 80 ? -3.946 1.270 -2.423 1.00 96.31 80 LEU A O 1
ATOM 621 N N . ASP A 1 81 ? -3.563 2.843 -3.980 1.00 96.38 81 ASP A N 1
ATOM 622 C CA . ASP A 1 81 ? -4.934 3.352 -4.030 1.00 96.38 81 ASP A CA 1
ATOM 623 C C . ASP A 1 81 ? -5.918 2.267 -4.465 1.00 96.38 81 ASP A C 1
ATOM 625 O O . ASP A 1 81 ? -6.945 2.082 -3.815 1.00 96.38 81 ASP A O 1
ATOM 629 N N . SER A 1 82 ? -5.567 1.479 -5.486 1.00 95.31 82 SER A N 1
ATOM 630 C CA . SER A 1 82 ? -6.385 0.346 -5.930 1.00 95.31 82 SER A CA 1
ATOM 631 C C . SER A 1 82 ? -6.592 -0.688 -4.818 1.00 95.31 82 SER A C 1
ATOM 633 O O . SER A 1 82 ? -7.715 -1.139 -4.604 1.00 95.31 82 SER A O 1
ATOM 635 N N . VAL A 1 83 ? -5.528 -1.057 -4.096 1.00 94.69 83 VAL A N 1
ATOM 636 C CA . VAL A 1 83 ? -5.614 -2.031 -2.993 1.00 94.69 83 VAL A CA 1
ATOM 637 C C . VAL A 1 83 ? -6.390 -1.448 -1.807 1.00 94.69 83 VAL A C 1
ATOM 639 O O . VAL A 1 83 ? -7.190 -2.144 -1.188 1.00 94.69 83 VAL A O 1
ATOM 642 N N . MET A 1 84 ? -6.204 -0.166 -1.490 1.00 95.44 84 MET A N 1
ATOM 643 C CA . MET A 1 84 ? -6.942 0.506 -0.417 1.00 95.44 84 MET A CA 1
ATOM 644 C C . MET A 1 84 ? -8.430 0.664 -0.748 1.00 95.44 84 MET A C 1
ATOM 646 O O . MET A 1 84 ? -9.268 0.584 0.152 1.00 95.44 84 MET A O 1
ATOM 650 N N . GLU A 1 85 ? -8.783 0.882 -2.012 1.00 95.62 85 GLU A N 1
ATOM 651 C CA . GLU A 1 85 ? -10.176 0.905 -2.456 1.00 95.62 85 GLU A CA 1
ATOM 652 C C . GLU A 1 85 ? -10.824 -0.478 -2.308 1.00 95.62 85 GLU A C 1
ATOM 654 O O . GLU A 1 85 ? -11.896 -0.592 -1.705 1.00 95.62 85 GLU A O 1
ATOM 659 N N . GLU A 1 86 ? -10.144 -1.531 -2.767 1.00 93.19 86 GLU A N 1
ATOM 660 C CA . GLU A 1 86 ? -10.576 -2.925 -2.610 1.00 93.19 86 GLU A CA 1
ATOM 661 C C . GLU A 1 86 ? -10.771 -3.284 -1.129 1.00 93.19 86 GLU A C 1
ATOM 663 O O . GLU A 1 86 ? -11.849 -3.723 -0.719 1.00 93.19 86 GLU A O 1
ATOM 668 N N . ALA A 1 87 ? -9.783 -2.963 -0.292 1.00 93.06 87 ALA A N 1
ATOM 669 C CA . ALA A 1 87 ? -9.836 -3.139 1.154 1.00 93.06 87 ALA A CA 1
ATOM 670 C C . ALA A 1 87 ? -11.046 -2.464 1.812 1.00 93.06 87 ALA A C 1
ATOM 672 O O . ALA A 1 87 ? -11.615 -2.985 2.771 1.00 93.06 87 ALA A O 1
ATOM 673 N N . ARG A 1 88 ? -11.426 -1.272 1.342 1.00 92.38 88 ARG A N 1
ATOM 674 C CA . ARG A 1 88 ? -12.568 -0.530 1.891 1.00 92.38 88 ARG A CA 1
ATOM 675 C C . ARG A 1 88 ? -13.902 -1.097 1.424 1.00 92.38 88 ARG A C 1
ATOM 677 O O . ARG A 1 88 ? -14.858 -1.073 2.201 1.00 92.38 88 ARG A O 1
ATOM 684 N N . ARG A 1 89 ? -13.983 -1.547 0.171 1.00 92.62 89 ARG A N 1
ATOM 685 C CA . ARG A 1 89 ? -15.225 -2.033 -0.445 1.00 92.62 89 ARG A CA 1
ATOM 686 C C . ARG A 1 89 ? -15.551 -3.456 -0.006 1.00 92.62 89 ARG A C 1
ATOM 688 O O . ARG A 1 89 ? -16.680 -3.735 0.393 1.00 92.62 89 ARG A O 1
ATOM 695 N N . GLU A 1 90 ? -14.558 -4.330 -0.071 1.00 91.12 90 GLU A N 1
ATOM 696 C CA . GLU A 1 90 ? -14.719 -5.780 0.057 1.00 91.12 90 GLU A CA 1
ATOM 697 C C . GLU A 1 90 ? -13.937 -6.324 1.257 1.00 91.12 90 GLU A C 1
ATOM 699 O O . GLU A 1 90 ? -14.414 -7.231 1.933 1.00 91.12 90 GLU A O 1
ATOM 704 N N . GLY A 1 91 ? -12.829 -5.675 1.622 1.00 88.75 91 GLY A N 1
ATOM 705 C CA . GLY A 1 91 ? -11.835 -6.249 2.526 1.00 88.75 91 GLY A CA 1
ATOM 706 C C . GLY A 1 91 ? -10.803 -7.044 1.729 1.00 88.75 91 GLY A C 1
ATOM 707 O O . GLY A 1 91 ? -11.054 -7.443 0.596 1.00 88.75 91 GLY A O 1
ATOM 708 N N . LEU A 1 92 ? -9.613 -7.240 2.291 1.00 87.69 92 LEU A N 1
ATOM 709 C CA . LEU A 1 92 ? -8.523 -7.915 1.582 1.00 87.69 92 LEU A CA 1
ATOM 710 C C . LEU A 1 92 ? -8.487 -9.390 1.948 1.00 87.69 92 LEU A C 1
ATOM 712 O O . LEU A 1 92 ? -8.215 -9.731 3.093 1.00 87.69 92 LEU A O 1
ATOM 716 N N . ALA A 1 93 ? -8.751 -10.269 0.988 1.00 83.94 93 ALA A N 1
ATOM 717 C CA . ALA A 1 93 ? -8.867 -11.696 1.258 1.00 83.94 93 ALA A CA 1
ATOM 718 C C . ALA A 1 93 ? -7.507 -12.330 1.591 1.00 83.94 93 ALA A C 1
ATOM 720 O O . ALA A 1 93 ? -6.655 -12.473 0.717 1.00 83.94 93 ALA A O 1
ATOM 721 N N . ILE A 1 94 ? -7.326 -12.798 2.826 1.00 74.38 94 ILE A N 1
ATOM 722 C CA . ILE A 1 94 ? -6.146 -13.583 3.217 1.00 74.38 94 ILE A CA 1
ATOM 723 C C . ILE A 1 94 ? -6.494 -15.065 3.298 1.00 74.38 94 ILE A C 1
ATOM 725 O O . ILE A 1 94 ? -7.558 -15.454 3.790 1.00 74.38 94 ILE A O 1
ATOM 729 N N . LYS A 1 95 ? -5.588 -15.909 2.800 1.00 63.12 95 LYS A N 1
ATOM 730 C CA . LYS A 1 95 ? -5.704 -17.370 2.877 1.00 63.12 95 LYS A CA 1
ATOM 731 C C . LYS A 1 95 ? -4.601 -17.897 3.789 1.00 63.12 95 LYS A C 1
ATOM 733 O O . LYS A 1 95 ? -3.470 -18.069 3.343 1.00 63.12 95 LYS A O 1
ATOM 738 N N . PHE A 1 96 ? -4.917 -18.179 5.053 1.00 62.50 96 PHE A N 1
ATOM 739 C CA . PHE A 1 96 ? -3.996 -18.959 5.887 1.00 62.50 96 PHE A CA 1
ATOM 740 C C . PHE A 1 96 ? -4.129 -20.436 5.550 1.00 62.50 96 PHE A C 1
ATOM 742 O O . PHE A 1 96 ? -5.235 -20.903 5.303 1.00 62.50 96 PHE A O 1
ATOM 749 N N . HIS A 1 97 ? -3.029 -21.177 5.627 1.00 54.81 97 HIS A N 1
ATOM 750 C CA . HIS A 1 97 ? -3.060 -22.630 5.756 1.00 54.81 97 HIS A CA 1
ATOM 751 C C . HIS A 1 97 ? -2.901 -22.953 7.245 1.00 54.81 97 HIS A C 1
ATOM 753 O O . HIS A 1 97 ? -1.797 -22.813 7.767 1.00 54.81 97 HIS A O 1
ATOM 759 N N . LEU A 1 98 ? -3.971 -23.349 7.941 1.00 47.88 98 LEU A N 1
ATOM 760 C CA . LEU A 1 98 ? -3.794 -24.065 9.203 1.00 47.88 98 LEU A CA 1
ATOM 761 C C . LEU A 1 98 ? -3.640 -25.554 8.864 1.00 47.88 98 LEU A C 1
ATOM 763 O O . LEU A 1 98 ? -4.334 -26.045 7.978 1.00 47.88 98 LEU A O 1
ATOM 767 N N . PRO A 1 99 ? -2.737 -26.300 9.512 1.00 48.53 99 PRO A N 1
ATOM 768 C CA . PRO A 1 99 ? -2.835 -27.749 9.483 1.00 48.53 99 PRO A CA 1
ATOM 769 C C . PRO A 1 99 ? -4.116 -28.138 10.229 1.00 48.53 99 PRO A C 1
ATOM 771 O O . PRO A 1 99 ? -4.316 -27.733 11.377 1.00 48.53 99 PRO A O 1
ATOM 774 N N . ASP A 1 100 ? -5.002 -28.895 9.590 1.00 55.25 100 ASP A N 1
ATOM 775 C CA . ASP A 1 100 ? -6.058 -29.570 10.332 1.00 55.25 100 ASP A CA 1
ATOM 776 C C . ASP A 1 100 ? -5.459 -30.720 11.164 1.00 55.25 100 ASP A C 1
ATOM 778 O O . ASP A 1 100 ? -4.280 -31.069 11.040 1.00 55.25 100 ASP A O 1
ATOM 782 N N . GLY A 1 101 ? -6.263 -31.318 12.049 1.00 48.94 101 GLY A N 1
ATOM 783 C CA . GLY A 1 101 ? -5.829 -32.416 12.925 1.00 48.94 101 GLY A CA 1
ATOM 784 C C . GLY A 1 101 ? -5.311 -33.670 12.200 1.00 48.94 101 GLY A C 1
ATOM 785 O O . GLY A 1 101 ? -4.823 -34.578 12.871 1.00 48.94 101 GLY A O 1
ATOM 786 N N . ASN A 1 102 ? -5.383 -33.717 10.863 1.00 57.22 102 ASN A N 1
ATOM 787 C CA . ASN A 1 102 ? -4.910 -34.807 10.010 1.00 57.22 102 ASN A CA 1
ATOM 788 C C . ASN A 1 102 ? -3.650 -34.434 9.203 1.00 57.22 102 ASN A C 1
ATOM 790 O O . ASN A 1 102 ? -3.138 -35.267 8.455 1.00 57.22 102 ASN A O 1
ATOM 794 N N . GLY A 1 103 ? -3.129 -33.211 9.351 1.00 51.19 103 GLY A N 1
ATOM 795 C CA . GLY A 1 103 ? -1.978 -32.729 8.588 1.00 51.19 103 GLY A CA 1
ATOM 796 C C . GLY A 1 103 ? -2.304 -32.349 7.141 1.00 51.19 103 GLY A C 1
ATOM 797 O O . GLY A 1 103 ? -1.379 -32.076 6.373 1.00 51.19 103 GLY A O 1
ATOM 798 N N . GLU A 1 104 ? -3.584 -32.286 6.761 1.00 53.81 104 GLU A N 1
ATOM 799 C CA . GLU A 1 104 ? -3.990 -31.611 5.533 1.00 53.81 104 GLU A CA 1
ATOM 800 C C . GLU A 1 104 ? -4.085 -30.105 5.806 1.00 53.81 104 GLU A C 1
ATOM 802 O O . GLU A 1 104 ? -4.444 -29.653 6.893 1.00 53.81 104 GLU A O 1
ATOM 807 N N . HIS A 1 105 ? -3.678 -29.294 4.830 1.00 48.06 105 HIS A N 1
ATOM 808 C CA . HIS A 1 105 ? -3.668 -27.836 4.936 1.00 48.06 105 HIS A CA 1
ATOM 809 C C . HIS A 1 105 ? -5.116 -27.303 4.916 1.00 48.06 105 HIS A C 1
ATOM 811 O O . HIS A 1 105 ? -5.599 -26.817 3.892 1.00 48.06 105 HIS A O 1
ATOM 817 N N . GLY A 1 106 ? -5.826 -27.410 6.036 1.00 42.03 106 GLY A N 1
ATOM 818 C CA . GLY A 1 106 ? -7.127 -26.801 6.275 1.00 42.03 106 GLY A CA 1
ATOM 819 C C . GLY A 1 106 ? -7.010 -25.281 6.280 1.00 42.03 106 GLY A C 1
ATOM 820 O O . GLY A 1 106 ? -6.717 -24.653 7.295 1.00 42.03 106 GLY A O 1
ATOM 821 N N . GLY A 1 107 ? -7.206 -24.662 5.119 1.00 45.81 107 GLY A N 1
ATOM 822 C CA . GLY A 1 107 ? -7.131 -23.214 5.027 1.00 45.81 107 GLY A CA 1
ATOM 823 C C . GLY A 1 107 ? -8.160 -22.531 5.933 1.00 45.81 107 GLY A C 1
ATOM 824 O O . GLY A 1 107 ? -9.335 -22.900 5.900 1.00 45.81 107 GLY A O 1
ATOM 825 N N . LEU A 1 108 ? -7.761 -21.493 6.682 1.00 49.25 108 LEU A N 1
ATOM 826 C CA . LEU A 1 108 ? -8.731 -20.478 7.108 1.00 49.25 108 LEU A CA 1
ATOM 827 C C . LEU A 1 108 ? -9.139 -19.735 5.838 1.00 49.25 108 LEU A C 1
ATOM 829 O O . LEU A 1 108 ? -8.548 -18.729 5.447 1.00 49.25 108 LEU A O 1
ATOM 833 N N . TYR A 1 109 ? -10.108 -20.303 5.135 1.00 52.41 109 TYR A N 1
ATOM 834 C CA . TYR A 1 109 ? -10.754 -19.663 4.009 1.00 52.41 109 TYR A CA 1
ATOM 835 C C . TYR A 1 109 ? -11.562 -18.469 4.533 1.00 52.41 109 TYR A C 1
ATOM 837 O O . TYR A 1 109 ? -12.497 -18.652 5.308 1.00 52.41 109 TYR A O 1
ATOM 845 N N . GLY A 1 110 ? -11.250 -17.257 4.064 1.00 59.25 110 GLY A N 1
ATOM 846 C CA . GLY A 1 110 ? -12.248 -16.185 3.991 1.00 59.25 110 GLY A CA 1
ATOM 847 C C . GLY A 1 110 ? -12.146 -15.032 4.989 1.00 59.25 110 GLY A C 1
ATOM 848 O O . GLY A 1 110 ? -13.102 -14.261 5.069 1.00 59.25 110 GLY A O 1
ATOM 849 N N . ALA A 1 111 ? -11.032 -14.850 5.703 1.00 73.56 111 ALA A N 1
ATOM 850 C CA . ALA A 1 111 ? -10.816 -13.580 6.395 1.00 73.56 111 ALA A CA 1
ATOM 851 C C . ALA A 1 111 ? -10.618 -12.466 5.350 1.00 73.56 111 ALA A C 1
ATOM 853 O O . ALA A 1 111 ? -9.767 -12.580 4.469 1.00 73.56 111 ALA A O 1
ATOM 854 N N . GLN A 1 112 ? -11.432 -11.414 5.435 1.00 87.00 112 GLN A N 1
ATOM 855 C CA . GLN A 1 112 ? -11.390 -10.242 4.553 1.00 87.00 112 GLN A CA 1
ATOM 856 C C . GLN A 1 112 ? -11.191 -8.978 5.396 1.00 87.00 112 GLN A C 1
ATOM 858 O O . GLN A 1 112 ? -12.098 -8.147 5.472 1.00 87.00 112 GLN A O 1
ATOM 863 N N . PRO A 1 113 ? -10.047 -8.848 6.093 1.00 86.56 113 PRO A N 1
ATOM 864 C CA . PRO A 1 113 ? -9.789 -7.699 6.937 1.00 86.56 113 PRO A CA 1
ATOM 86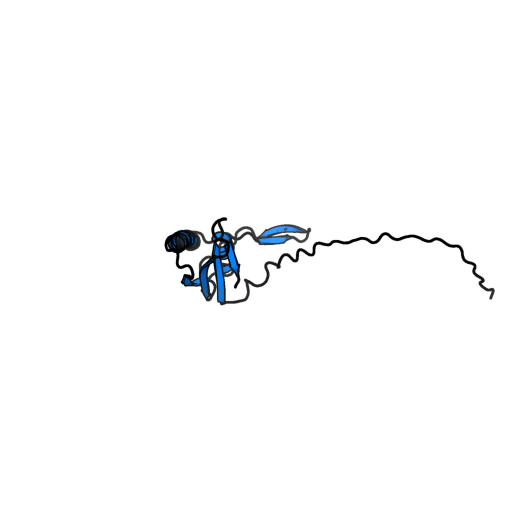5 C C . PRO A 1 113 ? -9.887 -6.382 6.171 1.00 86.56 113 PRO A C 1
ATOM 867 O O . PRO A 1 113 ? -9.329 -6.201 5.082 1.00 86.56 113 PRO A O 1
ATOM 870 N N . ARG A 1 114 ? -10.581 -5.443 6.794 1.00 92.25 114 ARG A N 1
ATOM 871 C CA . ARG A 1 114 ? -10.689 -4.039 6.406 1.00 92.25 114 ARG A CA 1
ATOM 872 C C . ARG A 1 114 ? -9.695 -3.194 7.208 1.00 92.25 114 ARG A C 1
ATOM 874 O O . ARG A 1 114 ? -9.182 -3.653 8.229 1.00 92.25 114 ARG A O 1
ATOM 881 N N . PRO A 1 115 ? -9.429 -1.937 6.809 1.00 92.81 115 PRO A N 1
ATOM 882 C CA . PRO A 1 115 ? -8.551 -1.060 7.576 1.00 92.81 115 PRO A CA 1
ATOM 883 C C . PRO A 1 115 ? -8.997 -0.932 9.043 1.00 92.81 115 PRO A C 1
ATOM 885 O O . PRO A 1 115 ? -10.084 -0.430 9.337 1.00 92.81 115 PRO A O 1
ATOM 888 N N . GLY A 1 116 ? -8.134 -1.343 9.969 1.00 89.38 116 GLY A N 1
ATOM 889 C CA . GLY A 1 116 ? -8.384 -1.358 11.413 1.00 89.38 116 GLY A CA 1
ATOM 890 C C . GLY A 1 116 ? -8.763 -2.710 11.988 1.00 89.38 116 GLY A C 1
ATOM 891 O O . GLY A 1 116 ? -8.817 -2.848 13.208 1.00 89.38 116 GLY A O 1
ATOM 892 N N . GLU A 1 117 ? -9.019 -3.699 11.142 1.00 88.69 117 GLU A N 1
ATOM 893 C CA . GLU A 1 117 ? -9.298 -5.058 11.581 1.00 88.69 117 GLU A CA 1
ATOM 894 C C . GLU A 1 117 ? -7.990 -5.839 11.783 1.00 88.69 117 GLU A C 1
ATOM 896 O O . GLU A 1 117 ? -6.971 -5.533 11.147 1.00 88.69 117 GLU A O 1
ATOM 901 N N . PRO A 1 118 ? -7.987 -6.853 12.669 1.00 83.94 118 PRO A N 1
ATOM 902 C CA . PRO A 1 118 ? -6.871 -7.786 12.785 1.00 83.94 118 PRO A CA 1
ATOM 903 C C . PRO A 1 118 ? -6.454 -8.319 11.412 1.00 83.94 118 PRO A C 1
ATOM 905 O O . PRO A 1 118 ? -7.293 -8.502 10.535 1.00 83.94 118 PRO A O 1
ATOM 908 N N . PHE A 1 119 ? -5.160 -8.567 11.218 1.00 83.31 119 PHE A N 1
ATOM 909 C CA . PHE A 1 119 ? -4.587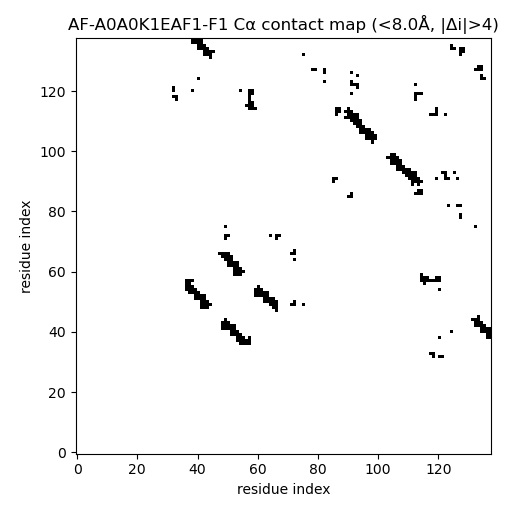 -9.075 9.963 1.00 83.31 119 PHE A CA 1
ATOM 910 C C . PHE A 1 119 ? -4.636 -8.138 8.743 1.00 83.31 119 PHE A C 1
ATOM 912 O O . PHE A 1 119 ? -4.093 -8.505 7.701 1.00 83.31 119 PHE A O 1
ATOM 919 N N . PHE A 1 120 ? -5.185 -6.918 8.829 1.00 88.06 120 PHE A N 1
ATOM 920 C CA . PHE A 1 120 ? -5.193 -5.992 7.684 1.00 88.06 120 PHE A CA 1
ATOM 921 C C . PHE A 1 120 ? -3.787 -5.695 7.152 1.00 88.06 120 PHE A C 1
ATOM 923 O O . PHE A 1 120 ? -3.544 -5.743 5.948 1.00 88.06 120 PHE A O 1
ATOM 930 N N . THR A 1 121 ? -2.831 -5.441 8.047 1.00 88.81 121 THR A N 1
ATOM 931 C CA . THR A 1 121 ? -1.434 -5.183 7.671 1.00 88.81 121 THR A CA 1
ATOM 932 C C . THR A 1 121 ? -0.824 -6.375 6.923 1.00 88.81 121 THR A C 1
ATOM 934 O O . THR A 1 121 ? -0.088 -6.197 5.950 1.00 88.81 121 THR A O 1
ATOM 937 N N . GLN A 1 122 ? -1.149 -7.603 7.337 1.00 86.62 122 GLN A N 1
ATOM 938 C CA . GLN A 1 122 ? -0.717 -8.808 6.633 1.00 86.62 122 GLN A CA 1
ATOM 939 C C . GLN A 1 122 ? -1.370 -8.904 5.251 1.00 86.62 122 GLN A C 1
ATOM 941 O O . GLN A 1 122 ? -0.682 -9.174 4.267 1.00 86.62 122 GLN A O 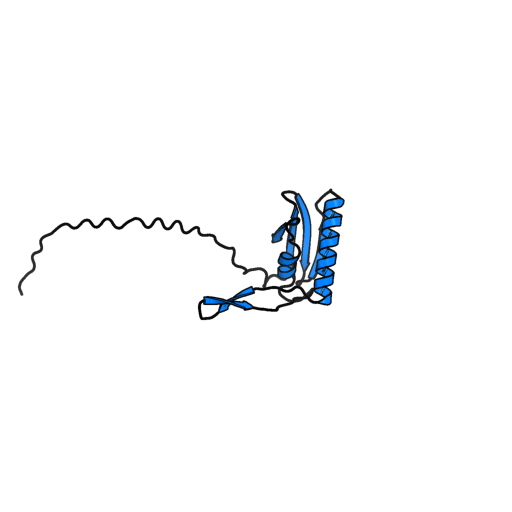1
ATOM 946 N N . ALA A 1 123 ? -2.670 -8.633 5.164 1.00 88.00 123 ALA A N 1
ATOM 947 C CA . ALA A 1 123 ? -3.391 -8.639 3.902 1.00 88.00 123 ALA A CA 1
ATOM 948 C C . ALA A 1 123 ? -2.800 -7.630 2.908 1.00 88.00 123 ALA A C 1
ATOM 950 O O . ALA A 1 123 ? -2.543 -7.968 1.754 1.00 88.00 123 ALA A O 1
ATOM 951 N N . MET A 1 124 ? -2.467 -6.426 3.377 1.00 91.69 124 MET A N 1
ATOM 952 C CA . MET A 1 124 ? -1.771 -5.408 2.588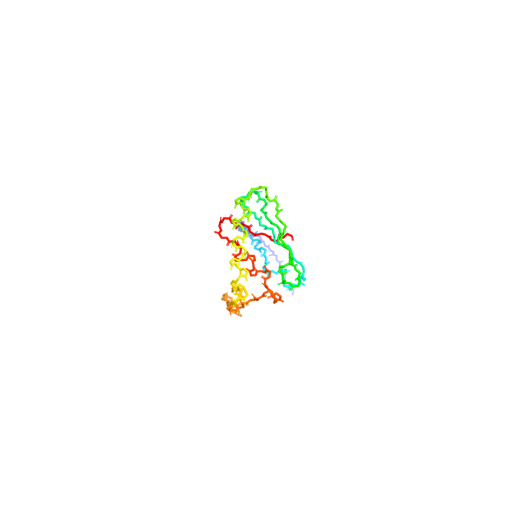 1.00 91.69 124 MET A CA 1
ATOM 953 C C . MET A 1 124 ? -0.423 -5.905 2.060 1.00 91.69 124 MET A C 1
ATOM 955 O O . MET A 1 124 ? -0.114 -5.699 0.889 1.00 91.69 124 MET A O 1
ATOM 959 N N . ARG A 1 125 ? 0.375 -6.596 2.884 1.00 90.00 125 ARG A N 1
ATOM 960 C CA . ARG A 1 125 ? 1.654 -7.183 2.447 1.00 90.00 125 ARG A CA 1
ATOM 961 C C . ARG A 1 125 ? 1.470 -8.150 1.276 1.00 90.00 125 ARG A C 1
ATOM 963 O O . ARG A 1 125 ? 2.283 -8.140 0.358 1.00 90.00 125 ARG A O 1
ATOM 970 N N . GLU A 1 126 ? 0.424 -8.970 1.317 1.00 87.69 126 GLU A N 1
ATOM 971 C CA . GLU A 1 126 ? 0.127 -9.961 0.276 1.00 87.69 126 GLU A CA 1
ATOM 972 C C . GLU A 1 126 ? -0.398 -9.317 -1.015 1.00 87.69 126 GLU A C 1
ATOM 974 O O . GLU A 1 126 ? -0.033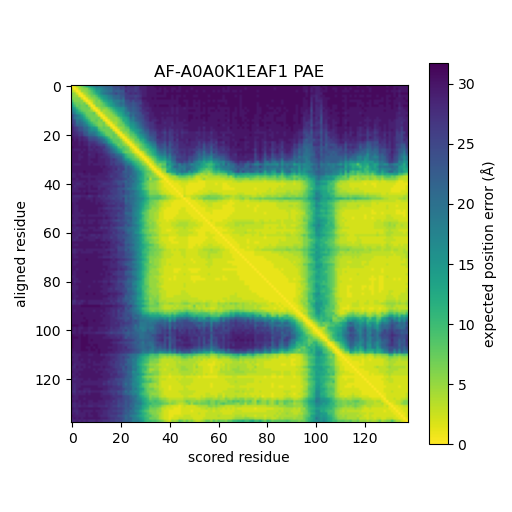 -9.758 -2.101 1.00 87.69 126 GLU A O 1
ATOM 979 N N . HIS A 1 127 ? -1.193 -8.247 -0.916 1.00 90.19 127 HIS A N 1
ATOM 980 C CA . HIS A 1 127 ? -1.833 -7.618 -2.079 1.00 90.19 127 HIS A CA 1
ATOM 981 C C . HIS A 1 127 ? -0.976 -6.532 -2.737 1.00 90.19 127 HIS A C 1
ATOM 983 O O . HIS A 1 127 ? -1.119 -6.272 -3.931 1.00 90.19 127 HIS A O 1
ATOM 989 N N . LEU A 1 128 ? -0.068 -5.885 -2.004 1.00 91.88 128 LEU A N 1
ATOM 990 C CA . LEU A 1 128 ? 0.793 -4.848 -2.580 1.00 91.88 128 LEU A CA 1
ATOM 991 C C . LEU A 1 128 ? 1.916 -5.413 -3.462 1.00 91.88 128 LEU A C 1
ATOM 993 O O . LEU A 1 128 ? 2.447 -4.678 -4.291 1.00 91.88 128 LEU A O 1
ATOM 997 N N . GLY A 1 129 ? 2.269 -6.692 -3.312 1.00 86.94 129 GLY A N 1
ATOM 998 C CA . GLY A 1 129 ? 3.234 -7.357 -4.185 1.00 86.94 129 GLY A CA 1
ATOM 999 C C . GLY A 1 129 ? 2.591 -7.837 -5.487 1.00 86.94 129 GLY A C 1
ATOM 1000 O O . GLY A 1 129 ? 1.593 -8.549 -5.457 1.00 86.94 129 GLY A O 1
ATOM 1001 N N . ASP A 1 130 ? 3.168 -7.479 -6.634 1.00 81.44 130 ASP A N 1
ATOM 1002 C CA . ASP A 1 130 ? 2.625 -7.819 -7.964 1.00 81.44 130 ASP A CA 1
ATOM 1003 C C . ASP A 1 130 ? 3.702 -8.248 -8.982 1.00 81.44 130 ASP A C 1
ATOM 1005 O O . ASP A 1 130 ? 3.479 -8.252 -10.191 1.00 81.44 130 ASP A O 1
ATOM 1009 N N . GLY A 1 131 ? 4.896 -8.599 -8.496 1.00 82.00 131 GLY A N 1
ATOM 1010 C CA . GLY A 1 131 ? 6.064 -8.928 -9.321 1.00 82.00 131 GLY A CA 1
ATOM 1011 C C . GLY A 1 131 ? 6.883 -7.708 -9.756 1.00 82.00 131 GLY A C 1
ATOM 1012 O O . GLY A 1 131 ? 8.073 -7.860 -10.036 1.00 82.00 131 GLY A O 1
ATOM 1013 N N . THR A 1 132 ? 6.302 -6.505 -9.732 1.00 88.25 132 THR A N 1
ATOM 1014 C CA . THR A 1 132 ? 7.041 -5.240 -9.867 1.00 88.25 132 THR A CA 1
ATOM 1015 C C . THR A 1 132 ? 7.507 -4.773 -8.496 1.00 88.25 132 THR A C 1
ATOM 1017 O O . THR A 1 132 ? 8.705 -4.577 -8.270 1.00 88.25 132 THR A O 1
ATOM 1020 N N . PHE A 1 133 ? 6.565 -4.650 -7.561 1.00 92.19 133 PHE A N 1
ATOM 1021 C CA . PHE A 1 133 ? 6.842 -4.243 -6.191 1.00 92.19 133 PHE A CA 1
ATOM 1022 C C . PHE A 1 133 ? 7.070 -5.462 -5.298 1.00 92.19 133 PHE A C 1
ATOM 1024 O O . PHE A 1 133 ? 6.313 -6.432 -5.309 1.00 92.19 133 PHE A O 1
ATOM 1031 N N . SER A 1 134 ? 8.137 -5.407 -4.510 1.00 93.25 134 SER A N 1
ATOM 1032 C CA . SER A 1 134 ? 8.457 -6.378 -3.467 1.00 93.25 134 SER A CA 1
ATOM 1033 C C . SER A 1 134 ? 8.181 -5.759 -2.105 1.00 93.25 134 SER A C 1
ATOM 1035 O O . SER A 1 134 ? 8.631 -4.646 -1.832 1.00 93.25 134 SER A O 1
ATOM 1037 N N . ILE A 1 135 ? 7.462 -6.484 -1.249 1.00 93.12 135 ILE A N 1
ATOM 1038 C CA . ILE A 1 135 ? 7.049 -6.005 0.071 1.00 93.12 135 ILE A CA 1
ATOM 1039 C C . ILE A 1 135 ? 7.742 -6.829 1.144 1.00 93.12 135 ILE A C 1
ATOM 1041 O O . ILE A 1 135 ? 7.717 -8.060 1.106 1.00 93.12 135 ILE A O 1
ATOM 1045 N N . ARG A 1 136 ? 8.334 -6.158 2.128 1.00 90.31 136 ARG A N 1
ATOM 1046 C CA . ARG A 1 136 ? 8.873 -6.811 3.322 1.00 90.31 136 ARG A CA 1
ATOM 1047 C C . ARG A 1 136 ? 8.442 -6.091 4.585 1.00 90.31 136 ARG A C 1
ATOM 1049 O O . ARG A 1 136 ? 8.251 -4.879 4.585 1.00 90.31 136 ARG A O 1
ATOM 1056 N N . VAL A 1 137 ? 8.324 -6.856 5.659 1.00 89.06 137 VAL A N 1
ATOM 1057 C CA . VAL A 1 137 ? 8.176 -6.303 7.004 1.00 89.06 137 VAL A CA 1
ATOM 1058 C C . VAL A 1 137 ? 9.516 -5.694 7.418 1.00 89.06 137 VAL A C 1
ATOM 1060 O O . VAL A 1 137 ? 10.566 -6.271 7.116 1.00 89.06 137 VAL A O 1
ATOM 1063 N N . LYS A 1 138 ? 9.472 -4.512 8.031 1.00 82.94 138 LYS A N 1
ATOM 1064 C CA . LYS A 1 138 ? 10.642 -3.793 8.537 1.00 82.94 138 LYS A CA 1
ATOM 1065 C C . LYS A 1 138 ? 10.773 -3.948 10.045 1.00 82.94 138 LYS A C 1
ATOM 1067 O O . LYS A 1 138 ? 9.723 -3.915 10.720 1.00 82.94 138 LYS A O 1
#

Nearest PDB structures (foldseek):
  6qep-assembly1_A  TM=4.383E-01  e=2.751E+00  Bifidobacterium longum
  8a19-assembly1_A  TM=4.278E-01  e=3.559E+00  synthetic construct
  6vrb-assembly1_C  TM=3.129E-01  e=4.912E+00  Listeria seeligeri

Organism: Chondromyces crocatus (NCBI:txid52)

Solvent-accessible surface area (backbone atoms only — not comparable to full-atom values): 8428 Å² total; per-residue (Å²): 138,88,82,89,82,89,80,91,80,91,76,88,73,85,76,74,82,78,78,74,77,66,77,77,73,74,67,79,67,99,74,68,79,80,79,58,53,62,50,39,39,37,32,24,45,90,92,45,52,41,34,37,39,34,27,48,56,32,23,86,70,48,76,47,75,64,48,87,51,64,67,62,49,53,53,47,48,56,52,50,52,53,51,52,50,44,20,69,77,71,21,33,78,39,76,48,72,38,67,38,103,81,71,49,72,45,50,50,77,71,50,41,29,29,80,50,32,79,55,19,60,58,27,49,50,64,67,65,37,74,86,65,40,45,62,41,83,105